Protein AF-A0A7C6E8M5-F1 (afdb_monomer_lite)

Sequence (109 aa):
MPGTVLCFFHTPGAASAAGKMGGENRRRLPLVLRGAGTVHLESAEEVRLLLADTINRLRRGEIDTRTANAIGFLANIARPVIDAVEFERRLKALEGGQGEGKPGRKGSK

Foldseek 3Di:
DPDDPDDQVRPPCSVVVVVVVVVVVVPPDAPPVVPDDDQDPLDPVSLVVQLVVLVVCVVVVVHDPVVSVVSVVVSVVVHVVNVVVVVVVVVCVVVVVPPPPPPDPDDDD

Structure (mmCIF, N/CA/C/O backbone):
data_AF-A0A7C6E8M5-F1
#
_entry.id   AF-A0A7C6E8M5-F1
#
loop_
_atom_site.group_PDB
_atom_site.id
_atom_site.type_symbol
_atom_site.label_atom_id
_atom_site.label_alt_id
_atom_site.label_comp_id
_atom_site.label_asym_id
_atom_site.label_entity_id
_atom_site.label_seq_id
_atom_site.pdbx_PDB_ins_code
_atom_site.Cartn_x
_atom_site.Cartn_y
_atom_site.Cartn_z
_atom_site.occupancy
_atom_site.B_iso_or_equiv
_atom_site.auth_seq_id
_atom_site.auth_comp_id
_atom_site.auth_asym_id
_atom_site.auth_atom_id
_atom_site.pdbx_PDB_model_num
ATOM 1 N N . MET A 1 1 ? 28.146 -3.650 -28.956 1.00 50.94 1 MET A N 1
ATOM 2 C CA . MET A 1 1 ? 28.655 -3.277 -30.291 1.00 50.94 1 MET A CA 1
ATOM 3 C C . MET A 1 1 ? 30.137 -3.611 -30.324 1.00 50.94 1 MET A C 1
ATOM 5 O O . MET A 1 1 ? 30.880 -2.938 -29.621 1.00 50.94 1 MET A O 1
ATOM 9 N N . PRO A 1 2 ? 30.574 -4.690 -30.992 1.00 47.31 2 PRO A N 1
ATOM 10 C CA . PRO A 1 2 ? 31.991 -5.041 -31.025 1.00 47.31 2 PRO A CA 1
ATOM 11 C C . PRO A 1 2 ? 32.726 -4.137 -32.027 1.00 47.31 2 PRO A C 1
ATOM 13 O O . PRO A 1 2 ? 32.311 -4.069 -33.181 1.00 47.31 2 PRO A O 1
ATOM 16 N N . GLY A 1 3 ? 33.790 -3.451 -31.590 1.00 66.38 3 GLY A N 1
ATOM 17 C CA . GLY A 1 3 ? 34.751 -2.789 -32.490 1.00 66.38 3 GLY A CA 1
ATOM 18 C C . GLY A 1 3 ? 35.102 -1.323 -32.205 1.00 66.38 3 GLY A C 1
ATOM 19 O O . GLY A 1 3 ? 35.970 -0.787 -32.885 1.00 66.38 3 GLY A O 1
ATOM 20 N N . THR A 1 4 ? 34.485 -0.653 -31.224 1.00 72.25 4 THR A N 1
ATOM 21 C CA . THR A 1 4 ? 34.811 0.752 -30.908 1.00 72.25 4 THR A CA 1
ATOM 22 C C . THR A 1 4 ? 35.752 0.850 -29.708 1.00 72.25 4 THR A C 1
ATOM 24 O O . THR A 1 4 ? 35.472 0.280 -28.658 1.00 72.25 4 THR A O 1
ATOM 27 N N . VAL A 1 5 ? 36.831 1.634 -29.818 1.00 81.56 5 VAL A N 1
ATOM 28 C CA . VAL A 1 5 ? 37.735 1.964 -28.689 1.00 81.56 5 VAL A CA 1
ATOM 29 C C . VAL A 1 5 ? 37.110 2.929 -27.669 1.00 81.56 5 VAL A C 1
ATOM 31 O O . VAL A 1 5 ? 37.722 3.262 -26.659 1.00 81.56 5 VAL A O 1
ATOM 34 N N . LEU A 1 6 ? 35.891 3.400 -27.938 1.00 78.44 6 LEU A N 1
ATOM 35 C CA . LEU A 1 6 ? 35.164 4.346 -27.102 1.00 78.44 6 LEU A CA 1
ATOM 36 C C . LEU A 1 6 ? 34.107 3.617 -26.268 1.00 78.44 6 LEU A C 1
ATOM 38 O O . LEU A 1 6 ? 33.322 2.826 -26.793 1.00 78.44 6 LEU A O 1
ATOM 42 N N . CYS A 1 7 ? 34.053 3.929 -24.971 1.00 82.75 7 CYS A N 1
ATOM 43 C CA . CYS A 1 7 ? 32.961 3.511 -24.092 1.00 82.75 7 CYS A CA 1
ATOM 44 C C . CYS A 1 7 ? 31.638 4.184 -24.506 1.00 82.75 7 CYS A C 1
ATOM 46 O O . CYS A 1 7 ? 31.641 5.244 -25.135 1.00 82.75 7 CYS A O 1
ATOM 48 N N . PHE A 1 8 ? 30.501 3.619 -24.082 1.00 78.31 8 PHE A N 1
ATOM 49 C CA . PHE A 1 8 ? 29.152 4.130 -24.386 1.00 78.31 8 PHE A CA 1
ATOM 50 C C . PHE A 1 8 ? 29.012 5.649 -24.173 1.00 78.31 8 PHE A C 1
ATOM 52 O O . PHE A 1 8 ? 28.497 6.350 -25.035 1.00 78.31 8 PHE A O 1
ATOM 59 N N . PHE A 1 9 ? 29.555 6.177 -23.072 1.00 74.62 9 PHE A N 1
ATOM 60 C CA . PHE A 1 9 ? 29.492 7.606 -22.735 1.00 74.62 9 PHE A CA 1
ATOM 61 C C . PHE A 1 9 ? 30.395 8.518 -23.582 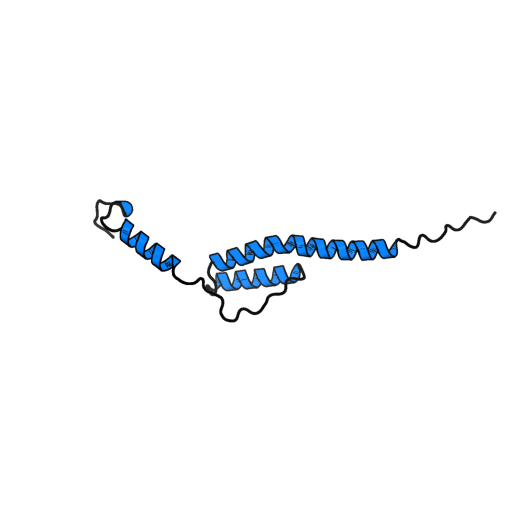1.00 74.62 9 PHE A C 1
ATOM 63 O O . PHE A 1 9 ? 30.149 9.717 -23.640 1.00 74.62 9 PHE A O 1
ATOM 70 N N . HIS A 1 10 ? 31.404 7.965 -24.257 1.00 82.56 10 HIS A N 1
ATOM 71 C CA . HIS A 1 10 ? 32.312 8.700 -25.147 1.00 82.56 10 HIS A CA 1
ATOM 72 C C . HIS A 1 10 ? 31.982 8.492 -26.629 1.00 82.56 10 HIS A C 1
ATOM 74 O O . HIS A 1 10 ? 32.651 9.044 -27.497 1.00 82.56 10 HIS A O 1
ATOM 80 N N . THR A 1 11 ? 30.947 7.707 -26.933 1.00 86.00 11 THR A N 1
ATO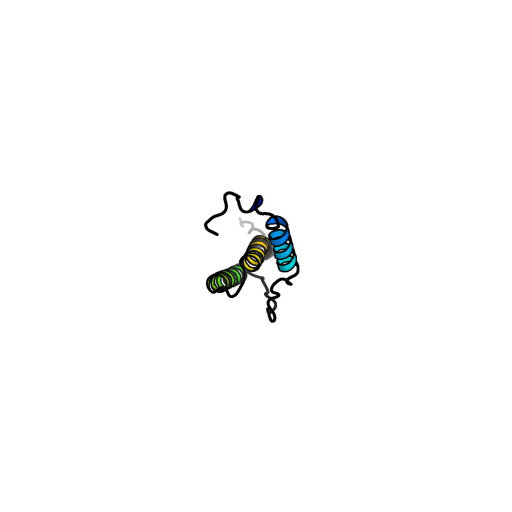M 81 C CA . THR A 1 11 ? 30.458 7.547 -28.302 1.00 86.00 11 THR A CA 1
ATOM 82 C C . THR A 1 11 ? 29.698 8.818 -28.706 1.00 86.00 11 THR A C 1
ATOM 84 O O . THR A 1 11 ? 28.717 9.168 -28.037 1.00 86.00 11 THR A O 1
ATOM 87 N N . PRO A 1 12 ? 30.106 9.529 -29.777 1.00 86.50 12 PRO A N 1
ATOM 88 C CA . PRO A 1 12 ? 29.420 10.739 -30.217 1.00 86.50 12 PRO A CA 1
ATOM 89 C C . PRO A 1 12 ? 27.923 10.491 -30.428 1.00 86.50 12 PRO A C 1
ATOM 91 O O . PRO A 1 12 ? 27.521 9.527 -31.074 1.00 86.50 12 PRO A O 1
ATOM 94 N N . GLY A 1 13 ? 27.084 11.344 -29.840 1.00 84.06 13 GLY A N 1
ATOM 95 C CA . GLY A 1 13 ? 25.625 11.238 -29.934 1.00 84.06 13 GLY A CA 1
ATOM 96 C C . GLY A 1 13 ? 24.959 10.241 -28.974 1.00 84.06 13 GLY A C 1
ATOM 97 O O . GLY A 1 13 ? 23.752 10.351 -28.769 1.00 84.06 13 GLY A O 1
ATOM 98 N N . ALA A 1 14 ? 25.695 9.339 -28.310 1.00 84.88 14 ALA A N 1
ATOM 99 C CA . ALA A 1 14 ? 25.103 8.346 -27.403 1.00 84.88 14 ALA A CA 1
ATOM 100 C C . ALA A 1 14 ? 24.421 8.981 -26.180 1.00 84.88 14 ALA A C 1
ATOM 102 O O . ALA A 1 14 ? 23.312 8.588 -25.820 1.00 84.88 14 ALA A O 1
ATOM 103 N N . ALA A 1 15 ? 25.025 10.018 -25.590 1.00 83.19 15 ALA A N 1
ATOM 104 C CA . ALA A 1 15 ? 24.422 10.759 -24.480 1.00 83.19 15 ALA A CA 1
ATOM 105 C C . ALA A 1 15 ? 23.122 11.476 -24.895 1.00 83.19 15 ALA A C 1
ATOM 107 O O . ALA A 1 15 ? 22.130 11.442 -24.169 1.00 83.19 15 ALA A O 1
ATOM 108 N N . SER A 1 16 ? 23.099 12.074 -26.092 1.00 86.19 16 SER A N 1
ATOM 109 C CA . SER A 1 16 ? 21.905 12.729 -26.642 1.00 86.19 16 SER A CA 1
ATOM 110 C C . SER A 1 16 ? 20.794 11.714 -26.937 1.00 86.19 16 SER A C 1
ATOM 112 O O . SER A 1 16 ? 19.647 11.923 -26.542 1.00 86.19 16 SER A O 1
ATOM 114 N N . ALA A 1 17 ? 21.137 10.574 -27.544 1.00 86.75 17 ALA A N 1
ATOM 115 C CA . ALA A 1 17 ? 20.200 9.489 -27.821 1.00 86.75 17 ALA A CA 1
ATOM 116 C C . ALA A 1 17 ? 19.615 8.883 -26.533 1.00 86.75 17 ALA A C 1
ATOM 118 O O . ALA A 1 17 ? 18.400 8.709 -26.433 1.00 86.75 17 ALA A O 1
ATOM 119 N N . ALA A 1 18 ? 20.453 8.630 -25.523 1.00 85.31 18 ALA A N 1
ATOM 120 C CA . ALA A 1 18 ? 20.016 8.156 -24.211 1.00 85.31 18 ALA A CA 1
ATOM 121 C C . ALA A 1 18 ? 19.114 9.183 -23.506 1.00 85.31 18 ALA A C 1
ATOM 123 O O . ALA A 1 18 ? 18.079 8.816 -22.952 1.00 85.31 18 ALA A O 1
ATOM 124 N N . GLY A 1 19 ? 19.456 10.473 -23.579 1.00 86.38 19 GLY A N 1
ATOM 125 C CA . GLY A 1 19 ? 18.634 11.558 -23.044 1.00 86.38 19 GLY A CA 1
ATOM 126 C C . GLY A 1 19 ? 17.269 11.658 -23.728 1.00 86.38 19 GLY A C 1
ATOM 127 O O . GLY A 1 19 ? 16.248 11.777 -23.049 1.00 86.38 19 GLY A O 1
ATOM 128 N N . LYS A 1 20 ? 17.225 11.536 -25.060 1.00 87.75 20 LYS A N 1
ATOM 129 C CA . LYS A 1 20 ? 15.978 11.525 -25.837 1.00 87.75 20 LYS A CA 1
ATOM 130 C C . LYS A 1 20 ? 15.102 10.328 -25.467 1.00 87.75 20 LYS A C 1
ATOM 132 O O . LYS A 1 20 ? 13.933 10.517 -25.147 1.00 87.75 20 LYS A O 1
ATOM 137 N N . MET A 1 21 ? 15.686 9.131 -25.408 1.00 84.31 21 MET A N 1
ATOM 138 C CA . MET A 1 21 ? 14.991 7.905 -25.002 1.00 84.31 21 MET A CA 1
ATOM 139 C C . MET A 1 21 ? 14.466 7.994 -23.560 1.00 84.31 21 MET A C 1
ATOM 141 O O . MET A 1 21 ? 13.326 7.619 -23.282 1.00 84.31 21 MET A O 1
ATOM 145 N N . GLY A 1 22 ? 15.261 8.542 -22.637 1.00 82.50 22 GLY A N 1
ATOM 146 C CA . GLY A 1 22 ? 14.839 8.806 -21.261 1.00 82.50 22 GLY A CA 1
ATOM 147 C C . GLY A 1 22 ? 13.686 9.812 -21.184 1.00 82.50 22 GLY A C 1
ATOM 148 O O . GLY A 1 22 ? 12.724 9.599 -20.444 1.00 82.50 22 GLY A O 1
ATOM 149 N N . GLY A 1 23 ? 13.740 10.877 -21.987 1.00 84.31 23 GLY A N 1
ATOM 150 C CA . GLY A 1 23 ? 12.672 11.869 -22.106 1.00 84.31 23 GLY A CA 1
ATOM 151 C C . GLY A 1 23 ? 11.376 11.292 -22.680 1.00 84.31 23 GLY A C 1
ATOM 152 O O . GLY A 1 23 ? 10.300 11.561 -22.151 1.00 84.31 23 GLY A O 1
ATOM 153 N N . GLU A 1 24 ? 11.467 10.461 -23.717 1.00 82.31 24 GLU A N 1
ATOM 154 C CA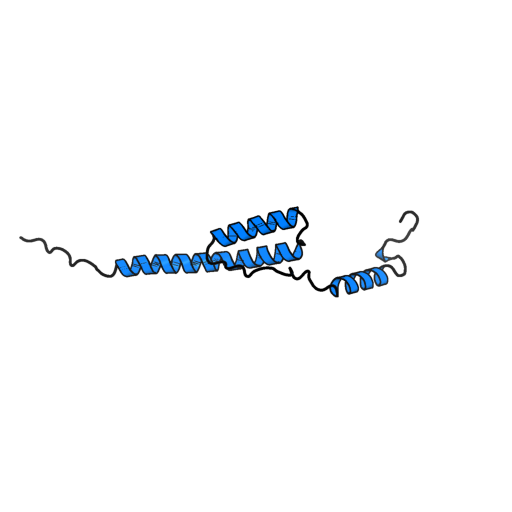 . GLU A 1 24 ? 10.327 9.759 -24.319 1.00 82.31 24 GLU A CA 1
ATOM 155 C C . GLU A 1 24 ? 9.682 8.780 -23.330 1.00 82.31 24 GLU A C 1
ATOM 157 O O . GLU A 1 24 ? 8.462 8.788 -23.163 1.00 82.31 24 GLU A O 1
ATOM 162 N N . ASN A 1 25 ? 10.484 8.009 -22.590 1.00 75.12 25 ASN A N 1
ATOM 163 C CA . ASN A 1 25 ? 9.978 7.116 -21.545 1.00 75.12 25 ASN A CA 1
ATOM 164 C C . ASN A 1 25 ? 9.332 7.869 -20.377 1.00 75.12 25 ASN A C 1
ATOM 166 O O . ASN A 1 25 ? 8.362 7.379 -19.807 1.00 75.12 25 ASN A O 1
ATOM 170 N N . ARG A 1 26 ? 9.809 9.074 -20.039 1.00 68.31 26 ARG A N 1
ATOM 171 C CA . ARG A 1 26 ? 9.189 9.921 -19.006 1.00 68.31 26 ARG A CA 1
ATOM 172 C C . ARG A 1 26 ? 7.850 10.519 -19.447 1.00 68.31 26 ARG A C 1
ATOM 174 O O . ARG A 1 26 ? 7.018 10.814 -18.596 1.00 68.31 26 ARG A O 1
ATOM 181 N N . ARG A 1 27 ? 7.650 10.712 -20.756 1.00 67.44 27 ARG A N 1
ATOM 182 C CA . ARG A 1 27 ? 6.394 11.208 -21.346 1.00 67.44 27 ARG A CA 1
ATOM 183 C C . ARG A 1 27 ? 5.340 10.120 -21.517 1.00 67.44 27 ARG A C 1
ATOM 185 O O . ARG A 1 27 ? 4.176 10.453 -21.729 1.00 67.44 27 ARG A O 1
ATOM 192 N N . ARG A 1 28 ? 5.715 8.839 -21.437 1.00 66.06 28 ARG A N 1
ATOM 193 C CA . ARG A 1 28 ? 4.723 7.766 -21.354 1.00 66.06 28 ARG A CA 1
ATOM 194 C C . ARG A 1 28 ? 3.920 7.984 -20.078 1.00 66.06 28 ARG A C 1
ATOM 196 O O . ARG A 1 28 ? 4.488 8.061 -18.990 1.00 66.06 28 ARG A O 1
ATOM 203 N N . LEU A 1 29 ? 2.605 8.117 -20.235 1.00 61.16 29 LEU A N 1
ATOM 204 C CA . LEU A 1 29 ? 1.695 8.145 -19.099 1.00 61.16 29 LEU A CA 1
ATOM 205 C C . LEU A 1 29 ? 1.977 6.901 -18.245 1.00 61.16 29 LEU A C 1
ATOM 207 O O . LEU A 1 29 ? 2.183 5.827 -18.825 1.00 61.16 29 LEU A O 1
ATOM 211 N N . PRO A 1 30 ? 2.021 7.023 -16.903 1.00 62.72 30 PRO A N 1
ATOM 212 C CA . PRO A 1 30 ? 2.097 5.846 -16.052 1.00 62.72 30 PRO A CA 1
ATOM 213 C C . PRO A 1 30 ? 0.982 4.894 -16.473 1.00 62.72 30 PRO A C 1
ATOM 215 O O . PRO A 1 30 ? -0.083 5.351 -16.899 1.00 62.72 30 PRO A O 1
ATOM 218 N N . LEU A 1 31 ? 1.246 3.589 -16.408 1.00 61.84 31 LEU A N 1
ATOM 219 C CA . LEU A 1 31 ? 0.252 2.567 -16.694 1.00 61.84 31 LEU A CA 1
ATOM 220 C C . LEU A 1 31 ? -0.878 2.722 -15.664 1.00 61.84 31 LEU A C 1
ATOM 222 O O . LEU A 1 31 ? -0.868 2.107 -14.604 1.00 61.84 31 LEU A O 1
ATOM 226 N N . VAL A 1 32 ? -1.826 3.620 -15.937 1.00 60.72 32 VAL A N 1
ATOM 227 C CA . VAL A 1 32 ? -3.049 3.744 -15.159 1.00 60.72 32 VAL A CA 1
ATOM 228 C C . VAL A 1 32 ? -3.755 2.432 -15.398 1.00 60.72 32 VAL A C 1
ATOM 230 O O . VAL A 1 32 ? -4.076 2.102 -16.543 1.00 60.72 32 VAL A O 1
ATOM 233 N N . LEU A 1 33 ? -3.929 1.666 -14.329 1.00 61.28 33 LEU A N 1
ATOM 234 C CA . LEU A 1 33 ? -4.605 0.389 -14.388 1.00 61.28 33 LEU A CA 1
ATOM 235 C C . LEU A 1 33 ? -6.067 0.660 -14.773 1.00 61.28 33 LEU A C 1
ATOM 237 O O . LEU A 1 33 ? -6.903 0.970 -13.927 1.00 61.28 33 LEU A O 1
ATOM 241 N N . ARG A 1 34 ? -6.357 0.677 -16.078 1.00 58.03 34 ARG A N 1
ATOM 242 C CA . ARG A 1 34 ? -7.691 0.979 -16.598 1.00 58.03 34 ARG A CA 1
ATOM 243 C C . ARG A 1 34 ? -8.646 -0.080 -16.053 1.00 58.03 34 ARG A C 1
ATOM 245 O O . ARG A 1 34 ? -8.460 -1.259 -16.328 1.00 58.03 34 ARG A O 1
ATOM 252 N N . GLY A 1 35 ? -9.631 0.347 -15.264 1.00 60.88 35 GLY A N 1
ATOM 253 C CA . GLY A 1 35 ? -10.581 -0.557 -14.612 1.00 60.88 35 GLY A CA 1
ATOM 254 C C . GLY A 1 35 ? -10.140 -1.105 -13.251 1.00 60.88 35 GLY A C 1
ATOM 255 O O . GLY A 1 35 ? -10.757 -2.053 -12.778 1.00 60.88 35 GLY A O 1
ATOM 256 N N . ALA A 1 36 ? -9.114 -0.540 -12.599 1.00 66.69 36 ALA A N 1
ATOM 257 C CA . ALA A 1 36 ? -8.897 -0.821 -11.179 1.00 66.69 36 ALA A CA 1
ATOM 258 C C . ALA A 1 36 ? -10.124 -0.370 -10.375 1.00 66.69 36 ALA A C 1
ATOM 260 O O . ALA A 1 36 ? -10.430 0.821 -10.318 1.00 66.69 36 ALA A O 1
ATOM 261 N N . GLY A 1 37 ? -10.825 -1.332 -9.776 1.00 71.12 37 GLY A N 1
ATOM 262 C CA . GLY A 1 37 ? -11.853 -1.046 -8.784 1.00 71.12 37 GLY A CA 1
ATOM 263 C C . GLY A 1 37 ? -11.253 -0.373 -7.549 1.00 71.12 37 GLY A C 1
ATOM 264 O O . GLY A 1 37 ? -10.055 -0.485 -7.277 1.00 71.12 37 GLY A O 1
ATOM 265 N N . THR A 1 38 ? -12.097 0.329 -6.798 1.00 78.75 38 THR A N 1
ATOM 266 C CA . THR A 1 38 ? -11.721 0.889 -5.500 1.00 78.75 38 THR A CA 1
ATOM 267 C C . THR A 1 38 ? -11.364 -0.241 -4.540 1.00 78.75 38 THR A C 1
ATOM 269 O O . THR A 1 38 ? -12.141 -1.177 -4.363 1.00 78.75 38 THR A O 1
ATOM 272 N N . VAL A 1 39 ? -10.192 -0.148 -3.912 1.00 82.06 39 VAL A N 1
ATOM 273 C CA . VAL A 1 39 ? -9.790 -1.056 -2.834 1.00 82.06 39 VAL A CA 1
ATOM 274 C C . VAL A 1 39 ? -10.108 -0.381 -1.506 1.00 82.06 39 VAL A C 1
ATOM 276 O O . VAL A 1 39 ? -9.626 0.720 -1.243 1.00 82.06 39 VAL A O 1
ATOM 279 N N . HIS A 1 40 ? -10.907 -1.048 -0.680 1.00 84.12 40 HIS A N 1
ATOM 280 C CA . HIS A 1 40 ? -11.158 -0.655 0.702 1.00 84.12 40 HIS A CA 1
ATOM 281 C C . HIS A 1 40 ? -10.227 -1.473 1.606 1.00 84.12 40 HIS A C 1
ATOM 283 O O . HIS A 1 40 ? -10.146 -2.690 1.460 1.00 84.12 40 HIS A O 1
ATOM 289 N N . LEU A 1 41 ? -9.459 -0.789 2.459 1.00 88.12 41 LEU A N 1
ATOM 290 C CA . LEU A 1 41 ? -8.519 -1.394 3.406 1.00 88.12 41 LEU A CA 1
ATOM 291 C C . LEU A 1 41 ? -8.948 -1.002 4.822 1.00 88.12 41 LEU A C 1
ATOM 293 O O . LEU A 1 41 ? -8.484 -0.004 5.368 1.00 88.12 41 LEU A O 1
ATOM 297 N N . GLU A 1 42 ? -9.872 -1.768 5.383 1.00 87.69 42 GLU A N 1
ATOM 298 C CA . GLU A 1 42 ? -10.415 -1.615 6.733 1.00 87.69 42 GLU A CA 1
ATOM 299 C C . GLU A 1 42 ? -9.786 -2.600 7.726 1.00 87.69 42 GLU A C 1
ATOM 301 O O . GLU A 1 42 ? -9.912 -2.422 8.936 1.00 87.69 42 GLU A O 1
ATOM 306 N N . SER A 1 43 ? -9.091 -3.630 7.234 1.00 89.81 43 SER A N 1
ATOM 307 C CA . SER A 1 43 ? -8.455 -4.643 8.076 1.00 89.81 43 SER A CA 1
ATOM 308 C C . SER A 1 43 ? -7.056 -5.045 7.608 1.00 89.81 43 SER A C 1
ATOM 310 O O . SER A 1 43 ? -6.692 -4.946 6.432 1.00 89.81 43 SER A O 1
ATOM 312 N N . ALA A 1 44 ? -6.260 -5.572 8.542 1.00 89.12 44 ALA A N 1
ATOM 313 C CA . ALA A 1 44 ? -4.951 -6.142 8.235 1.00 89.12 44 ALA A CA 1
ATOM 314 C C . ALA A 1 44 ? -5.037 -7.329 7.251 1.00 89.12 44 ALA A C 1
ATOM 316 O O . ALA A 1 44 ? -4.098 -7.564 6.486 1.00 89.12 44 ALA A O 1
ATOM 317 N N . GLU A 1 45 ? -6.158 -8.058 7.244 1.00 90.31 45 GLU A N 1
ATOM 318 C CA . GLU A 1 45 ? -6.391 -9.173 6.323 1.00 90.31 45 GLU A CA 1
ATOM 319 C C . GLU A 1 45 ? -6.579 -8.687 4.882 1.00 90.31 45 GLU A C 1
ATOM 321 O O . GLU A 1 45 ? -6.000 -9.250 3.956 1.00 90.31 45 GLU A O 1
ATOM 326 N N . GLU A 1 46 ? -7.294 -7.585 4.674 1.00 91.75 46 GLU A N 1
ATOM 327 C CA . GLU A 1 46 ? -7.439 -6.987 3.342 1.00 91.75 46 GLU A CA 1
ATOM 328 C C . GLU A 1 46 ? -6.102 -6.467 2.807 1.00 91.75 46 GLU A C 1
ATOM 330 O O . GLU A 1 46 ? -5.782 -6.667 1.633 1.00 91.75 46 GLU A O 1
ATOM 335 N N . VAL A 1 47 ? -5.260 -5.890 3.675 1.00 92.81 47 VAL A N 1
ATOM 336 C CA . VAL A 1 47 ? -3.884 -5.513 3.313 1.00 92.81 47 VAL A CA 1
ATOM 337 C C . VAL A 1 47 ? -3.076 -6.746 2.894 1.00 92.81 47 VAL A C 1
ATOM 339 O O . VAL A 1 47 ? -2.351 -6.704 1.895 1.00 92.81 47 VAL A O 1
ATOM 342 N N . ARG A 1 48 ? -3.213 -7.866 3.617 1.00 93.56 48 ARG A N 1
ATOM 343 C CA . ARG A 1 48 ? -2.555 -9.139 3.279 1.00 93.56 48 ARG A CA 1
ATOM 344 C C . ARG A 1 48 ? -2.992 -9.643 1.903 1.00 93.56 48 ARG A C 1
ATOM 346 O O . ARG A 1 48 ? -2.136 -10.021 1.101 1.00 93.56 48 ARG A O 1
ATOM 353 N N . LEU A 1 49 ? -4.296 -9.635 1.622 1.00 94.00 49 LEU A N 1
ATOM 354 C CA . LEU A 1 49 ? -4.858 -10.073 0.343 1.00 94.00 49 LEU A CA 1
ATOM 355 C C . LEU A 1 49 ? -4.402 -9.180 -0.818 1.00 94.00 49 LEU A C 1
ATOM 357 O O . LEU A 1 49 ? -3.960 -9.700 -1.844 1.00 94.00 49 LEU A O 1
ATOM 361 N N . LEU A 1 50 ? -4.417 -7.854 -0.639 1.00 93.88 50 LEU A N 1
ATOM 362 C CA . LEU A 1 50 ? -3.922 -6.899 -1.635 1.00 93.88 50 LEU A CA 1
ATOM 363 C C . LEU A 1 50 ? -2.446 -7.144 -1.972 1.00 93.88 50 LEU A C 1
ATOM 365 O O . LEU A 1 50 ? -2.066 -7.160 -3.146 1.00 93.88 50 LEU A O 1
ATOM 369 N N . LEU A 1 51 ? -1.600 -7.342 -0.958 1.00 95.50 51 LEU A N 1
ATOM 370 C CA . LEU A 1 51 ? -0.176 -7.607 -1.168 1.00 95.50 51 LEU A CA 1
ATOM 371 C C . LEU A 1 51 ? 0.051 -8.946 -1.877 1.00 95.50 51 LEU A C 1
ATOM 373 O O . LEU A 1 51 ? 0.880 -9.017 -2.783 1.00 95.50 51 LEU A O 1
ATOM 377 N N . ALA A 1 52 ? -0.703 -9.988 -1.519 1.00 96.75 52 ALA A N 1
ATOM 378 C CA . ALA A 1 52 ? -0.622 -11.285 -2.184 1.00 96.75 52 ALA A CA 1
ATOM 379 C C . ALA A 1 52 ? -0.999 -11.195 -3.675 1.00 96.75 52 ALA A C 1
ATOM 381 O O . ALA A 1 52 ? -0.268 -11.716 -4.523 1.00 96.75 52 ALA A O 1
ATOM 382 N N . ASP A 1 53 ? -2.091 -10.500 -4.009 1.00 94.50 53 ASP A N 1
ATOM 383 C CA . ASP A 1 53 ? -2.475 -10.243 -5.402 1.00 94.50 53 ASP A CA 1
ATOM 384 C C . ASP A 1 53 ? -1.387 -9.452 -6.141 1.00 94.50 53 ASP A C 1
ATOM 386 O O . ASP A 1 53 ? -0.916 -9.867 -7.201 1.00 94.50 53 ASP A O 1
ATOM 390 N N . THR A 1 54 ? -0.901 -8.369 -5.532 1.00 94.69 54 THR A N 1
ATOM 391 C CA . THR A 1 54 ? 0.144 -7.509 -6.105 1.00 94.69 54 THR A CA 1
ATOM 392 C C . THR A 1 54 ? 1.418 -8.295 -6.424 1.00 94.69 54 THR A C 1
ATOM 394 O O . THR A 1 54 ? 1.963 -8.161 -7.520 1.00 94.69 54 THR A O 1
ATOM 397 N N . ILE A 1 55 ? 1.874 -9.163 -5.512 1.00 96.50 55 ILE A N 1
ATOM 398 C CA . ILE A 1 55 ? 3.041 -10.033 -5.727 1.00 96.50 55 ILE A CA 1
ATOM 399 C C . ILE A 1 55 ? 2.810 -10.951 -6.926 1.00 96.50 55 ILE A C 1
ATOM 401 O O . ILE A 1 55 ? 3.680 -11.082 -7.787 1.00 96.50 55 ILE A O 1
ATOM 405 N N . ASN A 1 56 ? 1.642 -11.583 -7.003 1.00 97.06 56 ASN A N 1
ATOM 406 C CA . ASN A 1 56 ? 1.341 -12.515 -8.080 1.00 97.06 56 ASN A CA 1
ATOM 407 C C . ASN A 1 56 ? 1.260 -11.809 -9.440 1.00 97.06 56 ASN A C 1
ATOM 409 O O . ASN A 1 56 ? 1.824 -12.299 -10.417 1.00 97.06 56 ASN A O 1
ATOM 413 N N . ARG A 1 57 ? 0.638 -10.630 -9.499 1.00 92.81 57 ARG A N 1
ATOM 414 C CA . ARG A 1 57 ? 0.551 -9.806 -10.713 1.00 92.81 57 ARG A CA 1
ATOM 415 C C . ARG A 1 57 ? 1.917 -9.304 -11.166 1.00 92.81 57 ARG A C 1
ATOM 417 O O . ARG A 1 57 ? 2.217 -9.350 -12.357 1.00 92.81 57 ARG A O 1
ATOM 424 N N . LEU A 1 58 ? 2.773 -8.903 -10.225 1.00 94.25 58 LEU A N 1
ATOM 425 C CA . LEU A 1 58 ? 4.155 -8.527 -10.520 1.00 94.25 58 LEU A CA 1
ATOM 426 C C . LEU A 1 58 ? 4.942 -9.717 -11.085 1.00 94.25 58 LEU A C 1
ATOM 428 O O . LEU A 1 58 ? 5.614 -9.582 -12.103 1.00 94.25 58 LEU A O 1
ATOM 432 N N . ARG A 1 59 ? 4.819 -10.902 -10.470 1.00 94.75 59 ARG A N 1
ATOM 433 C CA . ARG A 1 59 ? 5.484 -12.129 -10.943 1.00 94.75 59 ARG A CA 1
ATOM 434 C C . ARG A 1 59 ? 5.018 -12.568 -12.331 1.00 94.75 59 ARG A C 1
ATOM 436 O O . ARG A 1 59 ? 5.811 -13.151 -13.062 1.00 94.75 59 ARG A O 1
ATOM 443 N N . ARG A 1 60 ? 3.762 -12.291 -12.695 1.00 95.31 60 ARG A N 1
ATOM 444 C CA . ARG A 1 60 ? 3.211 -12.546 -14.038 1.00 95.31 60 ARG A CA 1
ATOM 445 C C . ARG A 1 60 ? 3.549 -11.454 -15.060 1.00 95.31 60 ARG A C 1
ATOM 447 O O . ARG A 1 60 ? 3.278 -11.642 -16.240 1.00 95.31 60 ARG A O 1
ATOM 454 N N . GLY A 1 61 ? 4.141 -10.335 -14.638 1.00 87.69 61 GLY A N 1
ATOM 455 C CA . GLY A 1 61 ? 4.437 -9.197 -15.514 1.00 87.69 61 GLY A CA 1
ATOM 456 C C . GLY A 1 61 ? 3.206 -8.367 -15.899 1.00 87.69 61 GLY A C 1
ATOM 457 O O . GLY A 1 61 ? 3.265 -7.587 -16.843 1.00 87.69 61 GLY A O 1
ATOM 458 N N . GLU A 1 62 ? 2.093 -8.519 -15.176 1.00 88.00 62 GLU A N 1
ATOM 459 C CA . GLU A 1 62 ? 0.844 -7.780 -15.417 1.00 88.00 62 GLU A CA 1
ATOM 460 C C . GLU A 1 62 ? 0.898 -6.342 -14.887 1.00 88.00 62 GLU A C 1
ATOM 462 O O . GLU A 1 62 ? 0.113 -5.490 -15.303 1.00 88.00 62 GLU A O 1
ATOM 467 N N . ILE A 1 63 ? 1.809 -6.074 -13.949 1.00 87.81 63 ILE A N 1
ATOM 468 C CA . ILE A 1 63 ? 2.110 -4.740 -13.426 1.00 87.81 63 ILE A CA 1
ATOM 469 C C . ILE A 1 63 ? 3.620 -4.517 -13.405 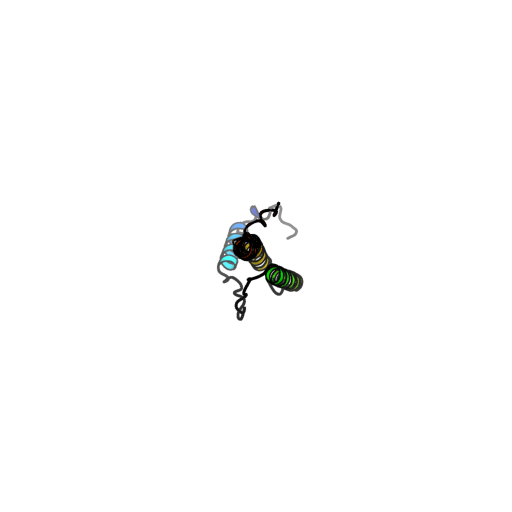1.00 87.81 63 ILE A C 1
ATOM 471 O O . ILE A 1 63 ? 4.399 -5.460 -13.258 1.00 87.81 63 ILE A O 1
ATOM 475 N N . ASP A 1 64 ? 4.036 -3.257 -13.522 1.00 86.62 64 ASP A N 1
ATOM 476 C CA . ASP A 1 64 ? 5.441 -2.881 -13.392 1.00 86.62 64 ASP A CA 1
ATOM 477 C C . ASP A 1 64 ? 5.897 -2.799 -11.920 1.00 86.62 64 ASP A C 1
ATOM 479 O O . ASP A 1 64 ? 5.103 -2.676 -10.979 1.00 86.62 64 ASP A O 1
ATOM 483 N N . THR A 1 65 ? 7.214 -2.850 -11.707 1.00 90.50 65 THR A N 1
ATOM 484 C CA . THR A 1 65 ? 7.825 -2.766 -10.369 1.00 90.50 65 THR A CA 1
ATOM 485 C C . THR A 1 65 ? 7.537 -1.443 -9.668 1.00 90.50 65 THR A C 1
ATOM 487 O O . THR A 1 65 ? 7.469 -1.405 -8.443 1.00 90.50 65 THR A O 1
ATOM 490 N N . ARG A 1 66 ? 7.340 -0.347 -10.410 1.00 88.44 66 ARG A N 1
ATOM 491 C CA . ARG A 1 66 ? 7.048 0.969 -9.826 1.00 88.44 66 ARG A CA 1
ATOM 492 C C . ARG A 1 66 ? 5.655 0.986 -9.199 1.00 88.44 66 ARG A C 1
ATOM 494 O O . ARG A 1 66 ? 5.491 1.506 -8.100 1.00 88.44 66 ARG A O 1
ATOM 501 N N . THR A 1 67 ? 4.686 0.389 -9.878 1.00 87.50 67 THR A N 1
ATOM 502 C CA . THR A 1 67 ? 3.303 0.224 -9.436 1.00 87.50 67 THR A CA 1
ATOM 503 C C . THR A 1 67 ? 3.253 -0.682 -8.216 1.00 87.50 67 THR A C 1
ATOM 505 O O . THR A 1 67 ? 2.679 -0.304 -7.198 1.00 87.50 67 THR A O 1
ATOM 508 N N . ALA A 1 68 ? 3.935 -1.829 -8.270 1.00 91.88 68 ALA A N 1
ATOM 509 C CA . ALA A 1 68 ? 4.027 -2.733 -7.128 1.00 91.88 68 ALA A CA 1
ATOM 510 C C . ALA A 1 68 ? 4.679 -2.060 -5.904 1.00 91.88 68 ALA A C 1
ATOM 512 O O . ALA A 1 68 ? 4.170 -2.183 -4.792 1.00 91.88 68 ALA A O 1
ATOM 513 N N . ASN A 1 69 ? 5.752 -1.285 -6.108 1.00 94.25 69 ASN A N 1
ATOM 514 C CA . ASN A 1 69 ? 6.414 -0.542 -5.032 1.00 94.25 69 ASN A CA 1
ATOM 515 C C . ASN A 1 69 ? 5.509 0.533 -4.423 1.00 94.25 69 ASN A C 1
ATOM 517 O O . ASN A 1 69 ? 5.491 0.689 -3.205 1.00 94.25 69 ASN A O 1
ATOM 521 N N . ALA A 1 70 ? 4.747 1.259 -5.246 1.00 93.38 70 ALA A N 1
ATOM 522 C CA . ALA A 1 70 ? 3.792 2.248 -4.756 1.00 93.38 70 ALA A CA 1
ATOM 523 C C . ALA A 1 70 ? 2.708 1.594 -3.884 1.00 93.38 70 ALA A C 1
ATOM 525 O O . ALA A 1 70 ? 2.428 2.084 -2.792 1.00 93.38 70 ALA A O 1
ATOM 526 N N . ILE A 1 71 ? 2.156 0.456 -4.323 1.00 92.69 71 ILE A N 1
ATOM 527 C CA . ILE A 1 71 ? 1.172 -0.310 -3.546 1.00 92.69 71 ILE A CA 1
ATOM 528 C C . ILE A 1 71 ? 1.782 -0.787 -2.224 1.00 92.69 71 ILE A C 1
ATOM 530 O O . ILE A 1 71 ? 1.196 -0.564 -1.168 1.00 92.69 71 ILE A O 1
ATOM 534 N N . GLY A 1 72 ? 2.973 -1.393 -2.261 1.00 94.69 72 GLY A N 1
AT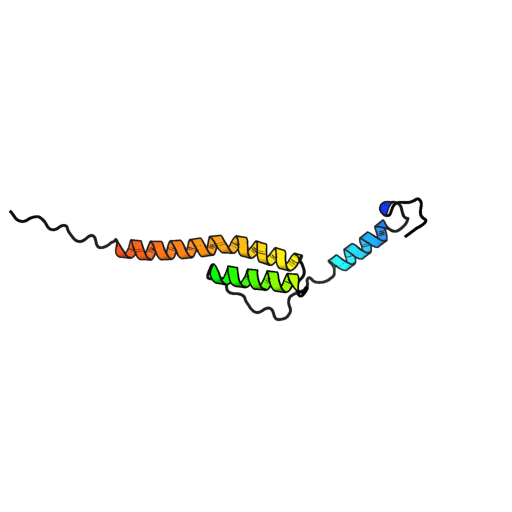OM 535 C CA . GLY A 1 72 ? 3.657 -1.876 -1.060 1.00 94.69 72 GLY A CA 1
ATOM 536 C C . GLY A 1 72 ? 3.957 -0.760 -0.056 1.00 94.69 72 GLY A C 1
ATOM 537 O O . GLY A 1 72 ? 3.739 -0.929 1.142 1.00 94.69 72 GLY A O 1
ATOM 538 N N . PHE A 1 73 ? 4.393 0.404 -0.540 1.00 96.00 73 PHE A N 1
ATOM 539 C CA . PHE A 1 73 ? 4.649 1.573 0.297 1.00 96.00 73 PHE A CA 1
ATOM 540 C C . PHE A 1 73 ? 3.373 2.098 0.971 1.00 96.00 73 PHE A C 1
ATOM 542 O O . PHE A 1 73 ? 3.367 2.319 2.181 1.00 96.00 73 PHE A O 1
ATOM 549 N N . LEU A 1 74 ? 2.280 2.247 0.216 1.00 94.88 74 LEU A N 1
ATOM 550 C CA . LEU A 1 74 ? 0.996 2.696 0.761 1.00 94.88 74 LEU A CA 1
ATOM 551 C C . LEU A 1 74 ? 0.412 1.683 1.754 1.00 94.88 74 LEU A C 1
ATOM 553 O O . LEU A 1 74 ? -0.068 2.081 2.811 1.00 94.88 74 LEU A O 1
ATOM 557 N N . ALA A 1 75 ? 0.512 0.383 1.465 1.00 93.69 75 ALA A N 1
ATOM 558 C CA . ALA A 1 75 ? 0.098 -0.684 2.375 1.00 93.69 75 ALA A CA 1
ATOM 559 C C . ALA A 1 75 ? 0.882 -0.651 3.697 1.00 93.69 75 ALA A C 1
ATOM 561 O O . ALA A 1 75 ? 0.300 -0.823 4.767 1.00 93.69 75 ALA A O 1
ATOM 562 N N . ASN A 1 76 ? 2.189 -0.376 3.635 1.00 94.31 76 ASN A N 1
ATOM 563 C CA . ASN A 1 76 ? 3.032 -0.233 4.819 1.00 94.31 76 ASN A CA 1
ATOM 564 C C . ASN A 1 76 ? 2.628 0.972 5.687 1.00 94.31 76 ASN A C 1
ATOM 566 O O . ASN A 1 76 ? 2.691 0.888 6.908 1.00 94.31 76 ASN A O 1
ATOM 570 N N . ILE A 1 77 ? 2.185 2.074 5.072 1.00 94.88 77 ILE A N 1
ATOM 571 C CA . ILE A 1 77 ? 1.656 3.245 5.793 1.00 94.88 77 ILE A CA 1
ATOM 572 C C . ILE A 1 77 ? 0.260 2.965 6.363 1.00 94.88 77 ILE A C 1
ATOM 574 O O . ILE A 1 77 ? -0.035 3.372 7.484 1.00 94.88 77 ILE A O 1
ATOM 578 N N . ALA A 1 78 ? -0.601 2.274 5.613 1.00 92.00 78 ALA A N 1
ATOM 579 C CA . ALA A 1 78 ? -1.978 1.998 6.017 1.00 92.00 78 ALA A CA 1
ATOM 580 C C . ALA A 1 78 ? -2.062 1.013 7.194 1.00 92.00 78 ALA A C 1
ATOM 582 O O . ALA A 1 78 ? -2.891 1.187 8.082 1.00 92.00 78 ALA A O 1
ATOM 583 N N . ARG A 1 79 ? -1.181 0.004 7.227 1.00 92.00 79 ARG A N 1
ATOM 584 C CA . ARG A 1 79 ? -1.158 -1.048 8.254 1.00 92.00 79 ARG A CA 1
ATOM 585 C C . ARG A 1 79 ? -1.208 -0.516 9.701 1.00 92.00 79 ARG A C 1
ATOM 587 O O . ARG A 1 79 ? -2.145 -0.884 10.401 1.00 92.00 79 ARG A O 1
ATOM 594 N N . PRO A 1 80 ? -0.292 0.362 10.160 1.00 93.50 80 PRO A N 1
ATOM 595 C CA . PRO A 1 80 ? -0.331 0.864 11.535 1.00 93.50 80 PRO A CA 1
ATOM 596 C C . PRO A 1 80 ? -1.568 1.720 11.835 1.00 93.50 80 PRO A C 1
ATOM 598 O O . PRO A 1 80 ? -2.015 1.749 12.976 1.00 93.50 80 PRO A O 1
ATOM 601 N N . VAL A 1 81 ? -2.136 2.404 10.835 1.00 94.19 81 VAL A N 1
ATOM 602 C CA . VAL A 1 81 ? -3.363 3.198 11.007 1.00 94.19 81 VAL A CA 1
ATOM 603 C C . VAL A 1 81 ? -4.559 2.283 11.265 1.00 94.19 81 VAL A C 1
ATOM 605 O O . VAL A 1 81 ? -5.328 2.529 12.191 1.00 94.19 81 VAL A O 1
ATOM 608 N N . ILE A 1 82 ? -4.688 1.211 10.480 1.00 92.81 82 ILE A N 1
ATOM 609 C CA . ILE A 1 82 ? -5.735 0.197 10.654 1.00 92.81 82 ILE A CA 1
ATOM 610 C C . ILE A 1 82 ? -5.615 -0.449 12.036 1.00 92.81 82 ILE A C 1
ATOM 612 O O . ILE A 1 82 ? -6.593 -0.492 12.783 1.00 92.81 82 ILE A O 1
ATOM 616 N N . ASP A 1 83 ? -4.404 -0.882 12.393 1.00 90.75 83 ASP A N 1
ATOM 617 C CA . ASP A 1 83 ? -4.142 -1.527 13.678 1.00 90.75 83 ASP A CA 1
ATOM 618 C C . ASP A 1 83 ? -4.499 -0.576 14.843 1.00 90.75 83 ASP A C 1
ATOM 620 O O . ASP A 1 83 ? -5.182 -0.977 15.785 1.00 90.75 83 ASP A O 1
ATOM 624 N N . ALA A 1 84 ? -4.119 0.707 14.764 1.00 93.44 84 ALA A N 1
ATOM 625 C CA . ALA A 1 84 ? -4.442 1.706 15.788 1.00 93.44 84 ALA A CA 1
ATOM 626 C C . ALA A 1 84 ? -5.956 1.903 15.972 1.00 93.44 84 ALA A C 1
ATOM 628 O O . ALA A 1 84 ? -6.441 1.889 17.103 1.00 93.44 84 ALA A O 1
ATOM 629 N N . VAL A 1 85 ? -6.713 2.024 14.877 1.00 92.00 85 VAL A N 1
ATOM 630 C CA . VAL A 1 85 ? -8.178 2.171 14.927 1.00 92.00 85 VAL A CA 1
ATOM 631 C C . VAL A 1 85 ? -8.840 0.930 15.536 1.00 92.00 85 VAL A C 1
ATOM 633 O O . VAL A 1 85 ? -9.764 1.053 16.347 1.00 92.00 85 VAL A O 1
ATOM 636 N N . GLU A 1 86 ? -8.366 -0.272 15.194 1.00 90.44 86 GLU A N 1
ATOM 637 C CA . GLU A 1 86 ? -8.874 -1.514 15.781 1.00 90.44 86 GLU A CA 1
ATOM 638 C C . GLU A 1 86 ? -8.590 -1.577 17.289 1.00 90.44 86 GLU A C 1
ATOM 640 O O . GLU A 1 86 ? -9.482 -1.903 18.083 1.00 90.44 86 GLU A O 1
ATOM 645 N N . PHE A 1 87 ? -7.373 -1.219 17.706 1.00 92.69 87 PHE A N 1
ATOM 646 C CA . PHE A 1 87 ? -7.003 -1.186 19.118 1.00 92.69 87 PHE A CA 1
ATOM 647 C C . PHE A 1 87 ? -7.823 -0.165 19.905 1.00 92.69 87 PHE A C 1
ATOM 649 O O . PHE A 1 87 ? -8.351 -0.515 20.961 1.00 92.69 87 PHE A O 1
ATOM 656 N N . GLU A 1 88 ? -8.008 1.052 19.391 1.00 93.00 88 GLU A N 1
ATOM 657 C CA . GLU A 1 88 ? -8.866 2.062 20.019 1.00 93.00 88 GLU A CA 1
ATOM 658 C C . GLU A 1 88 ? -10.308 1.570 20.179 1.00 93.00 88 GLU A C 1
ATOM 660 O O . GLU A 1 88 ? -10.936 1.779 21.220 1.00 93.00 88 GLU A O 1
ATOM 665 N N . ARG A 1 89 ? -10.843 0.882 19.164 1.00 91.31 89 ARG A N 1
ATOM 666 C CA . ARG A 1 89 ? -12.191 0.305 19.216 1.00 91.31 89 ARG A CA 1
ATOM 667 C C . ARG A 1 89 ? -12.302 -0.754 20.312 1.00 91.31 89 ARG A C 1
ATOM 669 O O . ARG A 1 89 ? -13.276 -0.754 21.065 1.00 91.31 89 ARG A O 1
ATOM 676 N N . ARG A 1 90 ? -11.315 -1.648 20.409 1.00 92.50 90 ARG A N 1
ATOM 677 C CA . ARG A 1 90 ? -11.266 -2.695 21.442 1.00 92.50 90 ARG A CA 1
ATOM 678 C C . ARG A 1 90 ? -11.099 -2.101 22.837 1.00 92.50 90 ARG A C 1
ATOM 680 O O . ARG A 1 90 ? -11.755 -2.567 23.763 1.00 92.50 90 ARG A O 1
ATOM 687 N N . LEU A 1 91 ? -10.277 -1.063 22.979 1.00 94.75 91 LEU A N 1
ATOM 688 C CA . LEU A 1 91 ? -10.071 -0.365 24.244 1.00 94.75 91 LEU A CA 1
ATOM 689 C C . LEU A 1 91 ? -11.370 0.289 24.727 1.00 94.75 91 LEU A C 1
ATOM 691 O O . LEU A 1 91 ? -11.809 0.002 25.835 1.00 94.75 91 LEU A O 1
ATOM 695 N N . LYS A 1 92 ? -12.059 1.046 23.863 1.00 93.25 92 LYS A N 1
ATOM 696 C CA . LYS A 1 92 ? -13.363 1.657 24.182 1.00 93.25 92 LYS A CA 1
ATOM 697 C C . LYS A 1 92 ? -14.413 0.629 24.604 1.00 93.25 92 LYS A C 1
ATOM 699 O O . LYS A 1 92 ? -15.190 0.887 25.519 1.00 93.25 92 LYS A O 1
ATOM 704 N N . ALA A 1 93 ? -14.442 -0.537 23.956 1.00 92.31 93 ALA A N 1
ATOM 705 C CA . ALA A 1 93 ? -15.364 -1.612 24.319 1.00 92.31 93 ALA A CA 1
ATOM 706 C C . ALA A 1 93 ? -15.088 -2.170 25.727 1.00 92.31 93 ALA A C 1
ATOM 708 O O . ALA A 1 93 ? -16.024 -2.509 26.449 1.00 92.31 93 ALA A O 1
ATOM 709 N N . LEU A 1 94 ? -13.815 -2.245 26.127 1.00 91.19 94 LEU A N 1
ATOM 710 C CA . LEU A 1 94 ? -13.414 -2.700 27.459 1.00 91.19 94 LEU A CA 1
ATOM 711 C C . LEU A 1 94 ? -13.638 -1.621 28.525 1.00 91.19 94 LEU A C 1
ATOM 713 O O . LEU A 1 94 ? -14.185 -1.924 29.582 1.00 91.19 94 LEU A O 1
ATOM 717 N N . GLU A 1 95 ? -13.272 -0.370 28.247 1.00 89.81 95 GLU A N 1
ATOM 718 C CA . GLU A 1 95 ? -13.464 0.767 29.158 1.00 89.81 95 GLU A CA 1
ATOM 719 C C . GLU A 1 95 ? -14.950 1.047 29.416 1.00 89.81 95 GLU A C 1
ATOM 721 O O . GLU A 1 95 ? -15.347 1.278 30.557 1.00 89.81 95 GLU A O 1
ATOM 726 N N . GLY A 1 96 ? -15.801 0.927 28.391 1.00 77.38 96 GLY A N 1
ATOM 727 C CA . GLY A 1 96 ? -17.255 1.053 28.535 1.00 77.38 96 GLY A CA 1
ATOM 728 C C . GLY A 1 96 ? -17.884 -0.021 29.431 1.00 77.38 96 GLY A C 1
ATOM 729 O O . GLY A 1 96 ? -18.927 0.222 30.032 1.00 77.38 96 GLY A O 1
ATOM 730 N N . GLY A 1 97 ? -17.240 -1.184 29.570 1.00 61.28 97 GLY A N 1
ATOM 731 C CA . GLY A 1 97 ? -17.657 -2.249 30.487 1.00 61.28 97 GLY A CA 1
ATOM 732 C C . GLY A 1 97 ? -17.110 -2.113 31.914 1.00 61.28 97 GLY A C 1
ATOM 733 O O . GLY A 1 97 ? -17.598 -2.789 32.816 1.00 61.28 97 GLY A O 1
ATOM 734 N N . GLN A 1 98 ? -16.114 -1.251 32.145 1.00 57.03 98 GLN A N 1
ATOM 735 C CA . GLN A 1 98 ? -15.438 -1.096 33.443 1.00 57.03 98 GLN A CA 1
ATOM 736 C C . GLN A 1 98 ? -15.977 0.075 34.289 1.00 57.03 98 GLN A C 1
ATOM 738 O O . GLN A 1 98 ? -15.513 0.286 35.408 1.00 57.03 98 GLN A O 1
ATOM 743 N N . GL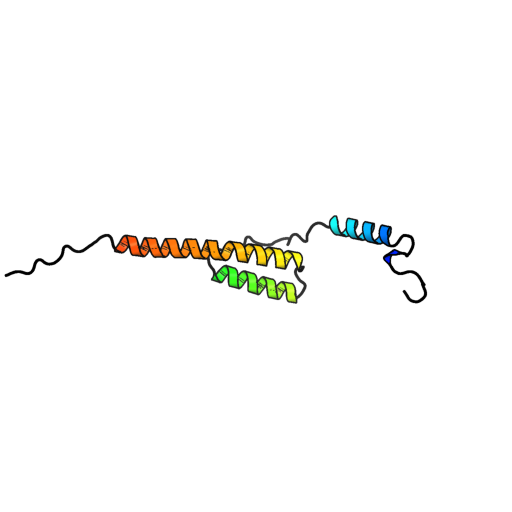Y A 1 99 ? -16.992 0.801 33.802 1.00 52.69 99 GLY A N 1
ATOM 744 C CA . GLY A 1 99 ? -17.662 1.889 34.530 1.00 52.69 99 GLY A CA 1
ATOM 745 C C . GLY A 1 99 ? -18.671 1.447 35.602 1.00 52.69 99 GLY A C 1
ATOM 746 O O . GLY A 1 99 ? -19.016 2.241 36.474 1.00 52.69 99 GLY A O 1
ATOM 747 N N . GLU A 1 100 ? -19.117 0.187 35.602 1.00 51.06 100 GLU A N 1
ATOM 748 C CA . GLU A 1 100 ? -19.994 -0.363 36.647 1.00 51.06 100 GLU A CA 1
ATOM 749 C C . GLU A 1 100 ? -19.179 -1.117 37.704 1.00 51.06 100 GLU A C 1
ATOM 751 O O . GLU A 1 100 ? -19.246 -2.340 37.856 1.00 51.06 100 GLU A O 1
ATOM 756 N N . GLY A 1 101 ? -18.391 -0.373 38.480 1.00 51.69 101 GLY A N 1
ATOM 757 C CA . GLY A 1 101 ? -17.874 -0.872 39.748 1.00 51.69 101 GLY A CA 1
ATOM 758 C C . GLY A 1 101 ? -19.045 -1.231 40.666 1.00 51.69 101 GLY A C 1
ATOM 759 O O . GLY A 1 101 ? -19.617 -0.358 41.314 1.00 51.69 101 GLY A O 1
ATOM 760 N N . LYS A 1 102 ? -19.421 -2.518 40.716 1.00 56.75 102 LYS A N 1
ATOM 761 C CA . LYS A 1 102 ? -20.377 -3.058 41.697 1.00 56.75 102 LYS A CA 1
ATOM 762 C C . LYS A 1 102 ? -20.014 -2.524 43.092 1.00 56.75 102 LYS A C 1
ATOM 764 O O . LYS A 1 102 ? -18.883 -2.759 43.527 1.00 56.75 102 LYS A O 1
ATOM 769 N N . PRO A 1 103 ? -20.931 -1.857 43.822 1.00 50.34 103 PRO A N 1
ATOM 770 C CA . PRO A 1 103 ? -20.645 -1.410 45.176 1.00 50.34 103 PRO A CA 1
ATOM 771 C C . PRO A 1 103 ? -20.295 -2.632 46.025 1.00 50.34 103 PRO A C 1
ATOM 773 O O . PRO A 1 103 ? -21.059 -3.598 46.100 1.00 50.34 103 PRO A O 1
ATOM 776 N N . GLY A 1 104 ? -19.096 -2.600 46.613 1.00 55.06 104 GLY A N 1
ATOM 777 C CA . GLY A 1 104 ? -18.561 -3.684 47.424 1.00 55.06 104 GLY A CA 1
ATOM 778 C C . GLY A 1 104 ? -19.576 -4.128 48.473 1.00 55.06 104 GLY A C 1
ATOM 779 O O . GLY A 1 104 ? -20.117 -3.307 49.218 1.00 55.06 104 GLY A O 1
ATOM 780 N N . ARG A 1 105 ? -19.842 -5.439 48.525 1.00 58.12 105 ARG A N 1
ATOM 781 C CA . ARG A 1 105 ? -20.589 -6.066 49.620 1.00 58.12 105 ARG A CA 1
ATOM 782 C C . ARG A 1 105 ? -19.905 -5.677 50.930 1.00 58.12 105 ARG A C 1
ATOM 784 O O . ARG A 1 105 ? -18.841 -6.200 51.249 1.00 58.12 105 ARG A O 1
ATOM 791 N N . LYS A 1 106 ? -20.512 -4.762 51.689 1.00 52.81 106 LYS A N 1
ATOM 792 C CA . LYS A 1 106 ? -20.155 -4.547 53.092 1.00 52.81 106 LYS A CA 1
ATOM 793 C C . LYS A 1 106 ? -20.447 -5.856 53.821 1.00 52.81 106 LYS A C 1
ATOM 795 O O . LYS A 1 106 ? -21.593 -6.302 53.830 1.00 52.81 106 LYS A O 1
ATOM 800 N N . GLY A 1 107 ? -19.403 -6.486 54.357 1.00 51.47 107 GLY A N 1
ATOM 801 C CA . GLY A 1 107 ? -19.527 -7.666 55.203 1.00 51.47 107 GLY A CA 1
ATOM 802 C C . GLY A 1 107 ? -20.462 -7.364 56.369 1.00 51.47 107 GLY A C 1
ATOM 803 O O . GLY A 1 107 ? -20.245 -6.409 57.116 1.00 51.47 107 GLY A O 1
ATOM 804 N N . SER A 1 108 ? -21.540 -8.136 56.469 1.00 54.31 108 SER A N 1
ATOM 805 C CA . SER A 1 108 ? -22.394 -8.156 57.648 1.00 54.31 108 SER A CA 1
ATOM 806 C C . SER A 1 108 ? -21.668 -8.889 58.773 1.00 54.31 108 SER A C 1
ATOM 808 O O . SER A 1 108 ? -21.106 -9.952 58.532 1.00 54.31 108 SER A O 1
ATOM 810 N N . LYS A 1 109 ? -21.688 -8.219 59.931 1.00 49.53 109 LYS A N 1
ATOM 811 C CA . LYS A 1 109 ? -21.365 -8.626 61.308 1.00 49.53 109 LYS A CA 1
ATOM 812 C C . LYS A 1 109 ? -21.064 -10.100 61.563 1.00 49.53 109 LYS A C 1
ATOM 814 O O . LYS A 1 109 ? -21.907 -10.942 61.191 1.00 49.53 109 LYS A O 1
#

pLDDT: mean 81.23, std 14.7, range [47.31, 97.06]

Secondary structure (DSSP, 8-state):
-TT-SS-GGGSTTHHHHHHHHHHHHHHSPP---TT-PPPP--SHHHHHHHHHHHHHHHHTTSS-HHHHHHHHHHHHHHHHHHHHHHHHHHHHHHHHHSS------PPP-

Radius of gyration: 28.35 Å; chains: 1; bounding box: 60×25×94 Å